Protein AF-A0AB74LS49-F1 (afdb_monomer)

Nearest PDB structures (foldseek):
  8eon-assembly1_F  TM=8.580E-01  e=8.567E-07  Pseudomonas phage vB_PaeM_E217
  4ru3-assembly1_A  TM=8.279E-01  e=1.996E-06  Pseudomonas phage SN
  7yfz-assembly1_y  TM=8.080E-01  e=1.452E-04  uncultured cyanophage
  3pqi-assembly1_A  TM=6.435E-01  e=4.008E-04  Bacteriophage sp.
  1ef0-assembly2_B-2  TM=3.936E-01  e=4.669E+00  Saccharomyces cerev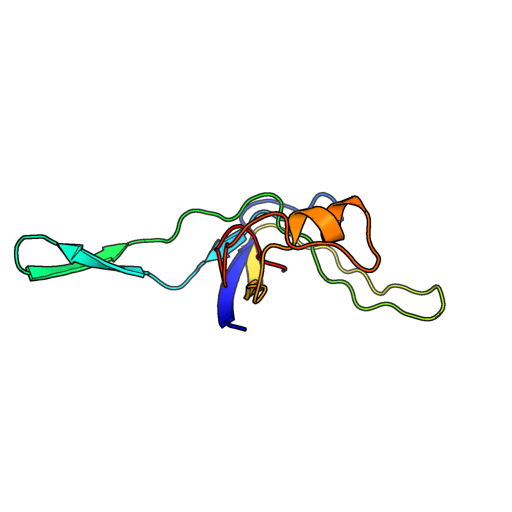isiae

Foldseek 3Di:
DDKAKWFFAAWDPQFFTKIWGPAWDWDQDPVRDTDTHTDDIAGRATEDFDDDPPDTDDDTRGGGDMDMKDFDQADCVQCVPPNDDDDRPDRDGSDSNRIHD

Secondary structure (DSSP, 8-state):
-EEEEEEEEE---SSEEEEEESSEEEEEPTTS-EEEEEPPPEEEEEP--EEETTEEE-----TT-EEEEEEPSS--HHHHHH-SS--------S-GGGEE-

pLDDT: mean 91.27, std 4.22, range [60.0, 96.81]

Radius of gyration: 15.63 Å; Cα contacts (8 Å, |Δi|>4): 209; chains: 1; bounding box: 42×35×40 Å

Solvent-accessible surface area (backbone atoms only — not comparable to full-atom values): 5949 Å² total; per-residue (Å²): 116,53,74,45,51,25,31,24,74,39,60,41,86,83,53,32,31,29,34,32,51,74,60,65,44,80,44,74,46,97,89,68,49,79,44,80,40,77,54,76,69,36,68,72,24,41,53,73,64,58,63,58,97,95,46,69,59,80,76,92,58,42,56,73,43,73,52,53,34,41,23,32,68,41,54,43,67,56,34,76,75,69,44,81,93,58,73,80,88,50,91,51,57,55,37,75,87,35,30,35,67

Sequence (101 aa):
MTAMPVRVIKDADGHTVSIQPTVKAVFRKEDGSLQQVDYPPITDAPIQFSGGGGVTSTHPVKQDDEGIALFMARSMDAWHQQGGTQAQIDARVADLSDAVY

Mean predicted aligned error: 4.73 Å

Structure (mmCIF, N/CA/C/O backbone):
data_AF-A0AB74LS49-F1
#
_entry.id   AF-A0AB74LS49-F1
#
loop_
_atom_site.group_PDB
_atom_site.id
_atom_site.type_symbol
_atom_site.label_atom_id
_atom_site.label_alt_id
_atom_site.label_comp_id
_atom_site.label_asym_id
_atom_site.label_entity_id
_atom_site.label_seq_id
_atom_site.pdbx_PDB_ins_code
_atom_site.Cartn_x
_atom_site.Cartn_y
_atom_site.Cartn_z
_atom_site.occupancy
_atom_site.B_iso_or_equiv
_atom_site.auth_seq_id
_atom_site.auth_comp_id
_atom_site.auth_asym_id
_atom_site.auth_atom_id
_atom_site.pdbx_PDB_model_num
ATOM 1 N N . MET A 1 1 ? 1.315 9.823 11.346 1.00 60.00 1 MET A N 1
ATOM 2 C CA . MET A 1 1 ? 1.609 8.708 10.429 1.00 60.00 1 MET A CA 1
ATOM 3 C C . MET A 1 1 ? 1.497 7.439 11.246 1.00 60.00 1 MET A C 1
ATOM 5 O O . MET A 1 1 ? 2.082 7.395 12.323 1.00 60.00 1 MET A O 1
ATOM 9 N N . THR A 1 2 ? 0.691 6.491 10.786 1.00 88.06 2 THR A N 1
ATOM 10 C CA . THR A 1 2 ? 0.410 5.213 11.461 1.00 88.06 2 THR A CA 1
ATOM 11 C C . THR A 1 2 ? 0.767 4.088 10.493 1.00 88.06 2 THR A C 1
ATOM 13 O O . THR A 1 2 ? 0.783 4.315 9.285 1.00 88.06 2 THR A O 1
ATOM 16 N N . ALA A 1 3 ? 1.068 2.898 11.007 1.00 93.50 3 ALA A N 1
ATOM 17 C CA . ALA A 1 3 ? 1.385 1.729 10.198 1.00 93.50 3 ALA A CA 1
ATOM 18 C C . ALA A 1 3 ? 0.746 0.469 10.791 1.00 93.50 3 ALA A C 1
ATOM 20 O O . ALA A 1 3 ? 0.582 0.385 12.011 1.00 93.50 3 ALA A O 1
ATOM 21 N N . MET A 1 4 ? 0.402 -0.504 9.946 1.00 94.81 4 MET A N 1
ATOM 22 C CA . MET A 1 4 ? -0.143 -1.801 10.370 1.00 94.81 4 MET A CA 1
ATOM 23 C C . MET A 1 4 ? 0.491 -2.946 9.573 1.00 94.81 4 MET A C 1
ATOM 25 O O . MET A 1 4 ? 0.748 -2.777 8.382 1.00 94.81 4 MET A O 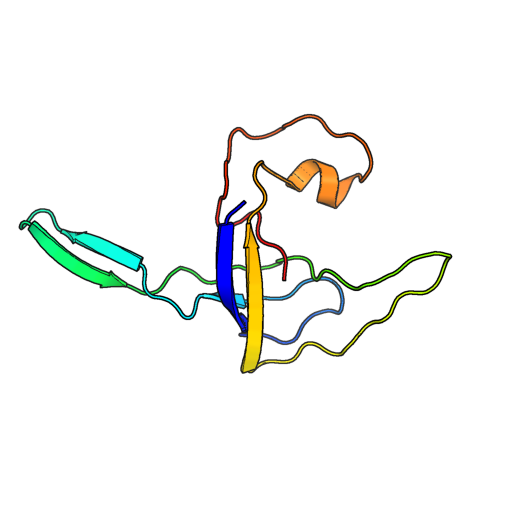1
ATOM 29 N N . PRO A 1 5 ? 0.722 -4.118 10.192 1.00 96.12 5 PRO A N 1
ATOM 30 C CA . PRO A 1 5 ? 1.137 -5.302 9.454 1.00 96.12 5 PRO A CA 1
ATOM 31 C C . PRO A 1 5 ? -0.017 -5.808 8.580 1.00 96.12 5 PRO A C 1
ATOM 33 O O . PRO A 1 5 ? -1.185 -5.801 8.990 1.00 96.12 5 PRO A O 1
ATOM 36 N N . VAL A 1 6 ? 0.320 -6.246 7.372 1.00 96.81 6 VAL A N 1
ATOM 37 C CA . VAL A 1 6 ? -0.637 -6.696 6.358 1.00 96.81 6 VAL A CA 1
ATOM 38 C C . VAL A 1 6 ? -0.138 -7.946 5.639 1.00 96.81 6 VAL A C 1
ATOM 40 O O . VAL A 1 6 ? 1.058 -8.235 5.631 1.00 96.81 6 VAL A O 1
ATOM 43 N N . ARG A 1 7 ? -1.065 -8.661 5.000 1.00 96.75 7 ARG A N 1
ATOM 44 C CA . ARG 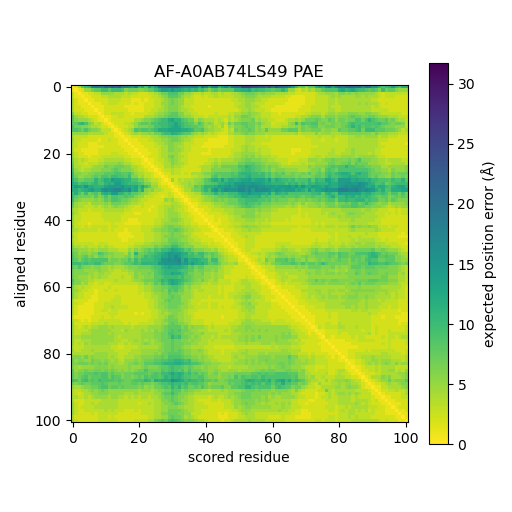A 1 7 ? -0.785 -9.733 4.041 1.00 96.75 7 ARG A CA 1
ATOM 45 C C . ARG A 1 7 ? -1.404 -9.404 2.692 1.00 96.75 7 ARG A C 1
ATOM 47 O O . ARG A 1 7 ? -2.525 -8.899 2.641 1.00 96.75 7 ARG A O 1
ATOM 54 N N . VAL A 1 8 ? -0.712 -9.734 1.613 1.00 96.00 8 VAL A N 1
ATOM 55 C CA . VAL A 1 8 ? -1.217 -9.615 0.247 1.00 96.00 8 VAL A CA 1
ATOM 56 C C . VAL A 1 8 ? -2.274 -10.686 -0.015 1.00 96.00 8 VAL A C 1
ATOM 58 O O . VAL A 1 8 ? -2.011 -11.881 0.108 1.00 96.00 8 VAL A O 1
ATOM 61 N N . ILE A 1 9 ? -3.483 -10.265 -0.391 1.00 95.31 9 ILE A N 1
ATOM 62 C CA . ILE A 1 9 ? -4.599 -11.182 -0.691 1.00 95.31 9 ILE A CA 1
ATOM 63 C C . ILE A 1 9 ? -4.743 -11.484 -2.183 1.00 95.31 9 ILE A C 1
ATOM 65 O O . ILE A 1 9 ? -5.443 -12.422 -2.556 1.00 95.31 9 ILE A O 1
ATOM 69 N N . LYS A 1 10 ? -4.102 -10.685 -3.039 1.00 91.81 10 LYS A N 1
ATOM 70 C CA . LYS A 1 10 ? -4.103 -10.845 -4.493 1.00 91.81 10 LYS A CA 1
ATOM 71 C C . LYS A 1 10 ? -2.793 -10.319 -5.063 1.00 91.81 10 LYS A C 1
ATOM 73 O O . LYS A 1 10 ? -2.343 -9.256 -4.641 1.00 91.81 10 LYS A O 1
ATOM 78 N N . ASP A 1 11 ? -2.244 -11.036 -6.041 1.00 87.94 11 ASP A N 1
ATOM 79 C CA . ASP A 1 11 ? -1.058 -10.616 -6.791 1.00 87.94 11 ASP A CA 1
ATOM 80 C C . ASP A 1 11 ? -1.180 -9.170 -7.287 1.00 87.94 11 ASP A C 1
ATOM 82 O O . ASP A 1 11 ? -2.238 -8.746 -7.772 1.00 87.94 11 ASP A O 1
ATOM 86 N N . ALA A 1 12 ? -0.079 -8.429 -7.169 1.00 89.25 12 ALA A N 1
ATOM 87 C CA . ALA A 1 12 ? 0.000 -7.058 -7.639 1.00 89.25 12 ALA A CA 1
ATOM 88 C C . ALA A 1 12 ? -0.080 -6.982 -9.169 1.00 89.25 12 ALA A C 1
ATOM 90 O O . ALA A 1 12 ? 0.479 -7.815 -9.884 1.00 89.25 12 ALA A O 1
ATOM 91 N N . ASP A 1 13 ? -0.691 -5.914 -9.679 1.00 87.56 13 ASP A N 1
ATOM 92 C CA . ASP A 1 13 ? -0.673 -5.584 -11.113 1.00 87.56 13 ASP A CA 1
ATOM 93 C C . ASP A 1 13 ? 0.630 -4.880 -11.553 1.00 87.56 13 ASP A C 1
ATOM 95 O O . ASP A 1 13 ? 0.777 -4.456 -12.701 1.00 87.56 13 ASP A O 1
ATOM 99 N N . GLY A 1 14 ? 1.585 -4.761 -10.626 1.00 84.31 14 GLY A N 1
ATOM 100 C CA . GLY A 1 14 ? 2.867 -4.085 -10.792 1.00 84.31 14 GLY A CA 1
ATOM 101 C C . GLY A 1 14 ? 2.913 -2.676 -10.202 1.00 84.31 14 GLY A C 1
ATOM 102 O O . GLY A 1 14 ? 4.014 -2.170 -10.008 1.00 84.31 14 GLY A O 1
ATOM 103 N N . HIS A 1 15 ? 1.772 -2.060 -9.880 1.00 86.88 15 HIS A N 1
ATOM 104 C CA . HIS A 1 15 ? 1.714 -0.714 -9.291 1.00 86.88 15 HIS A CA 1
ATOM 105 C C . HIS A 1 15 ? 0.835 -0.653 -8.045 1.00 86.88 15 HIS A C 1
ATOM 107 O O . HIS A 1 15 ? 1.124 0.122 -7.136 1.00 86.88 15 HIS A O 1
ATOM 113 N N . THR A 1 16 ? -0.210 -1.475 -7.994 1.00 92.88 16 THR A N 1
ATOM 114 C CA . THR A 1 16 ? -1.139 -1.564 -6.876 1.00 92.88 16 THR A CA 1
ATOM 115 C C . THR A 1 16 ? -1.275 -2.997 -6.381 1.00 92.88 16 THR A C 1
ATOM 117 O O . THR A 1 16 ? -0.995 -3.967 -7.093 1.00 92.88 16 THR A O 1
ATOM 120 N N . VAL A 1 17 ? -1.688 -3.134 -5.126 1.00 95.19 17 VAL A N 1
ATOM 121 C CA . VAL A 1 17 ? -1.876 -4.418 -4.461 1.00 95.19 17 VAL A CA 1
ATOM 122 C C . VAL A 1 17 ? -3.113 -4.382 -3.571 1.00 95.19 17 VAL A C 1
ATOM 124 O O . VAL A 1 17 ? -3.502 -3.341 -3.043 1.00 95.19 17 VAL A O 1
ATOM 127 N N . SER A 1 18 ? -3.752 -5.538 -3.407 1.00 95.75 18 SER A N 1
ATOM 128 C CA . SER A 1 18 ? -4.808 -5.715 -2.412 1.00 95.75 18 SER A CA 1
ATOM 129 C C . SER A 1 18 ? -4.230 -6.376 -1.167 1.00 95.75 18 SER A C 1
ATOM 131 O O . SER A 1 18 ? -3.639 -7.457 -1.250 1.00 95.75 18 SER A O 1
ATOM 133 N N . ILE A 1 19 ? -4.415 -5.740 -0.015 1.00 95.88 19 ILE A N 1
ATOM 134 C CA . ILE A 1 19 ? -3.791 -6.124 1.253 1.00 95.88 19 ILE A CA 1
ATOM 135 C C . ILE A 1 19 ? -4.832 -6.227 2.367 1.00 95.88 19 ILE A C 1
ATOM 137 O O . ILE A 1 19 ? -5.802 -5.476 2.421 1.00 95.88 19 ILE A O 1
ATOM 141 N N . GLN A 1 20 ? -4.620 -7.160 3.286 1.00 96.00 20 GLN A N 1
ATOM 142 C CA . GLN A 1 20 ? -5.468 -7.394 4.448 1.00 96.00 20 GLN A CA 1
ATOM 143 C C . GLN A 1 20 ? -4.664 -7.125 5.722 1.00 96.00 20 GLN A C 1
ATOM 145 O O . GLN A 1 20 ? -3.660 -7.809 5.949 1.00 96.00 20 GLN A O 1
ATOM 150 N N . PRO A 1 21 ? -5.092 -6.187 6.587 1.00 95.62 21 PRO A N 1
ATOM 151 C CA . PRO A 1 21 ? -4.499 -6.034 7.910 1.00 95.62 21 PRO A CA 1
ATOM 152 C C . PRO A 1 21 ? -4.580 -7.322 8.725 1.00 95.62 21 PRO A C 1
ATOM 154 O O . PRO A 1 21 ? -5.636 -7.955 8.797 1.00 95.62 21 PRO A O 1
ATOM 157 N N . THR A 1 22 ? -3.456 -7.700 9.338 1.00 95.12 22 THR A N 1
ATOM 158 C CA . THR A 1 22 ? -3.322 -8.939 10.126 1.00 95.12 22 THR A CA 1
ATOM 159 C C . THR A 1 22 ? -3.582 -8.730 11.618 1.00 95.12 22 THR A C 1
ATOM 161 O O . THR A 1 22 ? -3.701 -9.696 12.372 1.00 95.12 22 THR A O 1
ATOM 164 N N . VAL A 1 23 ? -3.718 -7.476 12.055 1.00 93.12 23 VAL A N 1
ATOM 165 C CA . VAL A 1 23 ? -4.173 -7.114 13.404 1.00 93.12 23 VAL A CA 1
ATOM 166 C C . VAL A 1 23 ? -5.688 -6.945 13.431 1.00 93.12 23 VAL A C 1
ATOM 168 O O . VAL A 1 23 ? -6.284 -6.459 12.474 1.00 93.12 23 VAL A O 1
ATOM 171 N N . LYS A 1 24 ? -6.319 -7.318 14.547 1.00 91.62 24 LYS A N 1
ATOM 172 C CA . LYS A 1 24 ? -7.769 -7.180 14.734 1.00 91.62 24 LYS A CA 1
ATOM 173 C C . LYS A 1 24 ? -8.122 -5.821 15.335 1.00 91.62 24 LYS A C 1
ATOM 175 O O . LYS A 1 24 ? -7.455 -5.354 16.258 1.00 91.62 24 LYS A O 1
ATOM 180 N N . ALA A 1 25 ? -9.202 -5.216 14.853 1.00 88.31 25 ALA A N 1
ATOM 181 C CA . ALA A 1 25 ? -9.815 -4.050 15.471 1.00 88.31 25 ALA A CA 1
ATOM 182 C C . ALA A 1 25 ? -10.573 -4.471 16.736 1.00 88.31 25 ALA A C 1
ATOM 184 O O . ALA A 1 25 ? -11.210 -5.526 16.771 1.00 88.31 25 ALA A O 1
ATOM 185 N N . VAL A 1 26 ? -10.545 -3.630 17.770 1.00 89.94 26 VAL A N 1
ATOM 186 C CA . VAL A 1 26 ? -11.342 -3.836 18.984 1.00 89.94 26 VAL A CA 1
ATOM 187 C C . VAL A 1 26 ? -12.602 -2.987 18.883 1.00 89.94 26 VAL A C 1
ATOM 189 O O . VAL A 1 26 ? -12.543 -1.762 18.967 1.00 89.94 26 VAL A O 1
ATOM 192 N N . PHE A 1 27 ? -13.746 -3.640 18.710 1.00 87.94 27 PHE A N 1
ATOM 193 C CA . PHE A 1 27 ? -15.053 -3.003 18.666 1.00 87.94 27 PHE A CA 1
ATOM 194 C C . PHE A 1 27 ? -15.765 -3.175 20.006 1.00 87.94 27 PHE A C 1
ATOM 196 O O . PHE A 1 27 ? -15.890 -4.290 20.515 1.00 87.94 27 PHE A O 1
ATOM 203 N N . ARG A 1 28 ? -16.244 -2.074 20.587 1.00 89.44 28 ARG A N 1
ATOM 204 C CA . ARG A 1 28 ? -17.055 -2.118 21.805 1.00 89.44 28 ARG A CA 1
ATOM 205 C C . ARG A 1 28 ? -18.527 -2.161 21.423 1.00 89.44 28 ARG A C 1
ATOM 207 O O . ARG A 1 28 ? -19.018 -1.246 20.771 1.00 89.44 28 ARG A O 1
ATOM 214 N N . LYS A 1 29 ? -19.218 -3.219 21.834 1.00 86.62 29 LYS A N 1
ATOM 215 C CA . LYS A 1 29 ? -20.661 -3.367 21.628 1.00 86.62 29 LYS A CA 1
ATOM 216 C C . LYS A 1 29 ? -21.448 -2.480 22.591 1.00 86.62 29 LYS A C 1
ATOM 218 O O . LYS A 1 29 ? -20.927 -2.044 23.619 1.00 86.62 29 LYS A O 1
ATOM 223 N N . GLU A 1 30 ? -22.723 -2.259 22.277 1.00 87.94 30 GLU A N 1
ATOM 224 C CA . GLU A 1 30 ? -23.658 -1.510 23.132 1.00 87.94 30 GLU A CA 1
ATOM 225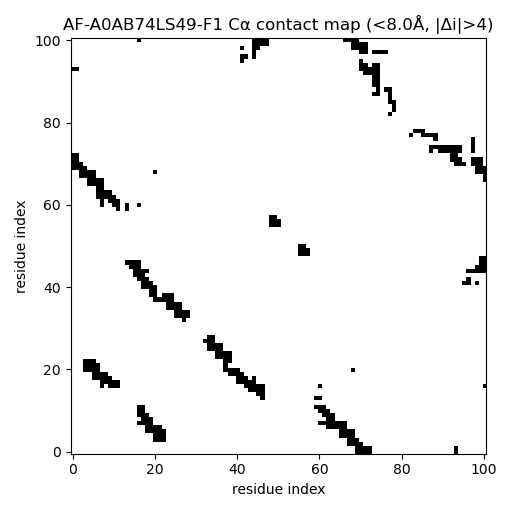 C C . GLU A 1 30 ? -23.812 -2.132 24.530 1.00 87.94 30 GLU A C 1
ATOM 227 O O . GLU A 1 30 ? -24.000 -1.415 25.508 1.00 87.94 30 GLU A O 1
ATOM 232 N N . ASP A 1 31 ? -23.640 -3.454 24.646 1.00 87.25 31 ASP A N 1
ATOM 233 C CA . ASP A 1 31 ? -23.642 -4.192 25.919 1.00 87.25 31 ASP A CA 1
ATOM 234 C C . ASP A 1 31 ? -22.361 -3.993 26.761 1.00 87.25 31 ASP A C 1
ATOM 236 O O . ASP A 1 31 ? -22.238 -4.525 27.865 1.00 87.25 31 ASP A O 1
ATOM 240 N N . GLY A 1 32 ? -21.393 -3.226 26.253 1.00 85.25 32 GLY A N 1
ATOM 241 C CA . GLY A 1 32 ? -20.122 -2.942 26.907 1.00 85.25 32 GLY A CA 1
ATOM 242 C C . GLY A 1 32 ? -19.038 -4.004 26.707 1.00 85.25 32 GLY A C 1
ATOM 243 O O . GLY A 1 32 ? -17.902 -3.750 27.116 1.00 85.25 32 GLY A O 1
ATOM 244 N N . SER A 1 33 ? -19.339 -5.137 26.066 1.00 89.56 33 SER A N 1
ATOM 245 C CA . SER A 1 33 ? -18.360 -6.172 25.727 1.00 89.56 33 SER A CA 1
ATOM 246 C C . SER A 1 33 ? -17.426 -5.732 24.592 1.00 89.56 33 SER A C 1
ATOM 248 O O . SER A 1 33 ? -17.766 -4.892 23.752 1.00 89.56 33 SER A O 1
ATOM 250 N N . LEU A 1 34 ? -16.215 -6.295 24.581 1.00 91.69 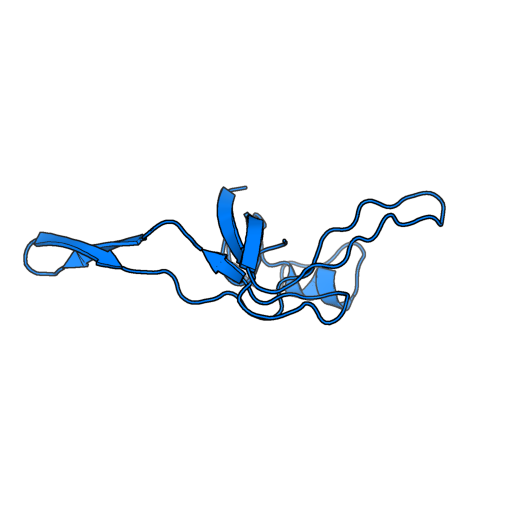34 LEU A N 1
ATOM 251 C CA . LEU A 1 34 ? -15.222 -6.072 23.531 1.00 91.69 34 LEU A CA 1
ATOM 252 C C . LEU A 1 34 ? -15.242 -7.245 22.553 1.00 91.69 34 LEU A C 1
ATOM 254 O O . LEU A 1 34 ? -15.116 -8.401 22.955 1.00 91.69 34 LEU A O 1
ATOM 258 N N . GLN A 1 35 ? -15.355 -6.944 21.265 1.00 92.38 35 GLN A N 1
ATOM 259 C CA . GLN A 1 35 ? -15.228 -7.906 20.182 1.00 92.38 35 GLN A CA 1
ATOM 260 C C . GLN A 1 35 ? -13.995 -7.578 19.348 1.00 92.38 35 GLN A C 1
ATOM 262 O O . GLN A 1 35 ? -13.770 -6.428 18.984 1.00 92.38 35 GLN A O 1
ATOM 267 N N . GLN A 1 36 ? -13.214 -8.602 19.018 1.00 91.31 36 GLN A N 1
ATOM 268 C CA . GLN A 1 36 ? -12.141 -8.477 18.041 1.00 91.31 36 GLN A CA 1
ATOM 269 C C . GLN A 1 36 ? -12.694 -8.793 16.652 1.00 91.31 36 GLN A C 1
ATOM 271 O O . GLN A 1 36 ? -13.241 -9.878 16.441 1.00 91.31 36 GLN A O 1
ATOM 276 N N . VAL A 1 37 ? -12.571 -7.852 15.722 1.00 92.50 37 VAL A N 1
ATOM 277 C CA . VAL A 1 37 ? -13.047 -7.983 14.338 1.00 92.50 37 VAL A CA 1
ATOM 278 C C . VAL A 1 37 ? -11.901 -7.743 13.366 1.00 92.50 37 VAL A C 1
ATOM 280 O O . VAL A 1 37 ? -10.966 -7.005 13.669 1.00 92.50 37 VAL A O 1
ATOM 283 N N . ASP A 1 38 ? -11.954 -8.390 12.209 1.00 92.31 38 ASP A N 1
ATOM 284 C CA . ASP A 1 38 ? -10.983 -8.142 11.148 1.00 92.31 38 ASP A CA 1
ATOM 285 C C . ASP A 1 38 ? -11.276 -6.797 10.473 1.00 92.31 38 ASP A C 1
ATOM 287 O O . ASP A 1 38 ? -12.433 -6.390 10.341 1.00 92.31 38 ASP A O 1
ATOM 291 N N . TYR A 1 39 ? -10.220 -6.090 10.072 1.00 92.88 39 TYR A N 1
ATOM 292 C CA . TYR A 1 39 ? -10.371 -4.895 9.245 1.00 92.88 39 TYR A CA 1
ATOM 293 C C . TYR A 1 39 ? -10.873 -5.278 7.849 1.00 92.88 39 TYR A C 1
ATOM 295 O O . TYR A 1 39 ? -10.587 -6.386 7.388 1.00 92.88 39 TYR A O 1
ATOM 303 N N . PRO A 1 40 ? -11.580 -4.376 7.147 1.00 93.19 40 PRO A N 1
ATOM 304 C CA . PRO A 1 40 ? -11.855 -4.586 5.735 1.00 93.19 40 PRO A CA 1
ATOM 305 C C . PRO A 1 40 ? -10.538 -4.660 4.939 1.00 93.19 40 PRO A C 1
ATOM 307 O O . PRO A 1 40 ? -9.559 -4.006 5.320 1.00 93.19 40 PRO A O 1
ATOM 310 N N . PRO A 1 41 ? -10.498 -5.434 3.842 1.00 93.75 41 PRO A N 1
ATOM 311 C CA . PRO A 1 41 ? -9.352 -5.437 2.946 1.00 93.75 41 PRO A CA 1
ATOM 312 C C . PRO A 1 41 ? -9.187 -4.059 2.301 1.00 93.75 41 PRO A C 1
ATOM 314 O O . PRO A 1 41 ? -10.168 -3.388 1.974 1.00 93.75 41 PRO A O 1
ATOM 317 N N . ILE A 1 42 ? -7.938 -3.657 2.100 1.00 94.25 42 ILE A N 1
ATOM 318 C CA . ILE A 1 42 ? -7.569 -2.440 1.384 1.00 94.25 42 ILE A CA 1
ATOM 319 C C . ILE A 1 42 ? -7.272 -2.849 -0.056 1.00 94.25 42 ILE A C 1
ATOM 321 O O . ILE A 1 42 ? -6.364 -3.643 -0.309 1.00 94.25 42 ILE A O 1
ATOM 325 N N . THR A 1 43 ? -8.064 -2.341 -0.992 1.00 92.69 43 THR A N 1
ATOM 326 C CA . THR A 1 43 ? -7.901 -2.584 -2.429 1.00 92.69 43 THR A CA 1
ATOM 327 C C . THR A 1 43 ? -7.174 -1.418 -3.082 1.00 92.69 43 THR A C 1
ATOM 329 O O . THR A 1 43 ? -7.279 -0.289 -2.613 1.00 92.69 43 THR A O 1
ATOM 332 N N . ASP A 1 44 ? -6.462 -1.696 -4.173 1.00 91.12 44 ASP A N 1
ATOM 333 C CA . ASP A 1 44 ? -5.784 -0.690 -5.001 1.00 91.12 44 ASP A CA 1
ATOM 334 C C . ASP A 1 44 ? -4.767 0.184 -4.237 1.00 91.12 44 ASP A C 1
ATOM 336 O O . ASP A 1 44 ? -4.523 1.337 -4.596 1.00 91.12 44 ASP A O 1
ATOM 340 N N . ALA A 1 45 ? -4.140 -0.370 -3.192 1.00 93.31 45 ALA A N 1
ATOM 341 C CA . ALA A 1 45 ? -3.086 0.319 -2.456 1.00 93.31 45 ALA A CA 1
ATOM 342 C C . ALA A 1 45 ? -1.831 0.419 -3.339 1.00 93.31 45 ALA A C 1
ATOM 344 O O . ALA A 1 45 ? -1.349 -0.620 -3.806 1.00 93.31 45 ALA A O 1
ATOM 345 N N . PRO A 1 46 ? -1.279 1.619 -3.592 1.00 94.19 46 PRO A N 1
ATOM 346 C CA . PRO A 1 46 ? -0.061 1.755 -4.377 1.00 94.19 46 PRO A CA 1
ATOM 347 C C . PRO A 1 46 ? 1.130 1.124 -3.652 1.00 94.19 46 PRO A C 1
ATOM 349 O O . PRO A 1 46 ? 1.235 1.189 -2.426 1.00 94.19 46 PRO A O 1
ATOM 352 N N . ILE A 1 47 ? 2.036 0.535 -4.429 1.00 93.88 47 ILE A N 1
ATOM 353 C CA . ILE A 1 47 ? 3.272 -0.074 -3.933 1.00 93.88 47 ILE A CA 1
ATOM 354 C C . ILE A 1 47 ? 4.397 0.957 -3.991 1.00 93.88 47 ILE A C 1
ATOM 356 O O . ILE A 1 47 ? 4.689 1.521 -5.051 1.00 93.88 47 ILE A O 1
ATOM 360 N N . GLN A 1 48 ? 5.081 1.177 -2.872 1.00 91.88 48 GLN A N 1
ATOM 361 C CA . GLN A 1 48 ? 6.250 2.042 -2.829 1.00 91.88 48 GLN A CA 1
ATOM 362 C C . GLN A 1 48 ? 7.521 1.268 -3.201 1.00 91.88 48 GLN A C 1
ATOM 364 O O . GLN A 1 48 ? 8.198 0.679 -2.358 1.00 91.88 48 GLN A O 1
ATOM 369 N N . PHE A 1 49 ? 7.936 1.360 -4.463 1.00 91.38 49 PHE A N 1
ATOM 370 C CA . PHE A 1 49 ? 9.272 0.913 -4.859 1.00 91.38 49 PHE A CA 1
ATOM 371 C C . PHE A 1 49 ? 10.342 1.964 -4.558 1.00 91.38 49 PHE A C 1
ATOM 373 O O . PHE A 1 49 ? 10.135 3.170 -4.709 1.00 91.38 49 PHE A O 1
ATOM 380 N N . SER A 1 50 ? 11.529 1.503 -4.165 1.00 88.94 50 SER A N 1
ATOM 381 C CA . SER A 1 50 ? 12.691 2.371 -4.017 1.00 88.94 50 SER A CA 1
ATOM 382 C C . SER A 1 50 ? 13.253 2.721 -5.397 1.00 88.94 50 SER A C 1
ATOM 384 O O . SER A 1 50 ? 13.549 1.851 -6.217 1.00 88.94 50 SER A O 1
ATOM 386 N N . GLY A 1 51 ? 13.400 4.014 -5.676 1.00 89.31 51 GLY A N 1
ATOM 387 C CA . GLY A 1 51 ? 13.920 4.496 -6.952 1.00 89.31 51 GLY A CA 1
ATOM 388 C C . GLY A 1 51 ? 14.530 5.890 -6.853 1.00 89.31 51 GLY A C 1
ATOM 389 O O . GLY A 1 51 ? 14.278 6.632 -5.905 1.00 89.31 51 GLY A O 1
ATOM 390 N N . GLY A 1 52 ? 15.364 6.233 -7.833 1.00 91.00 52 GLY A N 1
ATOM 391 C CA . GLY A 1 52 ? 16.055 7.516 -7.933 1.00 91.00 52 GLY A CA 1
ATOM 392 C C . GLY A 1 52 ? 17.028 7.549 -9.112 1.00 91.00 52 GLY A C 1
ATOM 393 O O . GLY A 1 52 ? 17.563 6.522 -9.519 1.00 91.00 52 GLY A O 1
ATOM 394 N N . GLY A 1 53 ? 17.246 8.730 -9.699 1.00 91.31 53 GLY A N 1
ATOM 395 C CA . GLY A 1 53 ? 18.223 8.900 -10.786 1.00 91.31 53 GLY A CA 1
ATOM 396 C C . GLY A 1 53 ? 17.920 8.102 -12.063 1.00 91.31 53 GLY A C 1
ATOM 397 O O . GLY A 1 53 ? 18.845 7.749 -12.786 1.00 91.31 53 GLY A O 1
ATOM 398 N N . GLY A 1 54 ? 16.644 7.797 -12.333 1.00 91.38 54 GLY A N 1
ATOM 399 C CA . GLY A 1 54 ? 16.221 7.013 -13.501 1.00 91.38 54 GLY A CA 1
ATOM 400 C C . GLY A 1 54 ? 16.285 5.492 -13.316 1.00 91.38 54 GLY A C 1
ATOM 401 O O . GLY A 1 54 ? 16.067 4.764 -14.280 1.00 91.38 54 GLY A O 1
ATOM 402 N N . VAL A 1 55 ? 16.560 5.008 -12.101 1.00 90.69 55 VAL A N 1
ATOM 403 C CA . VAL A 1 55 ? 16.573 3.578 -11.760 1.00 90.69 55 VAL A CA 1
ATOM 404 C C . VAL A 1 55 ? 15.547 3.303 -10.663 1.00 90.69 55 VAL A C 1
ATOM 406 O O . VAL A 1 55 ? 15.477 4.042 -9.682 1.00 90.69 55 VAL A O 1
ATOM 409 N N . THR A 1 56 ? 14.786 2.218 -10.809 1.00 92.19 56 THR A N 1
ATOM 410 C CA . THR A 1 56 ? 13.808 1.749 -9.818 1.00 92.19 56 THR A CA 1
ATOM 411 C C . THR A 1 56 ? 14.075 0.284 -9.505 1.00 92.19 56 THR A C 1
ATOM 413 O O . THR A 1 56 ? 14.179 -0.538 -10.414 1.00 92.19 56 THR A O 1
ATOM 416 N N . SER A 1 57 ? 14.177 -0.046 -8.221 1.00 90.25 57 SER A N 1
ATOM 417 C CA . SER A 1 57 ? 14.295 -1.418 -7.742 1.00 90.25 57 SER A CA 1
ATOM 418 C C . SER A 1 57 ? 12.902 -1.970 -7.463 1.00 90.25 57 SER A C 1
ATOM 420 O O . SER A 1 57 ? 12.307 -1.686 -6.423 1.00 90.25 57 SER A O 1
ATOM 422 N N . THR A 1 58 ? 12.377 -2.768 -8.390 1.00 90.31 58 THR A N 1
ATOM 423 C CA . THR A 1 58 ? 11.102 -3.465 -8.209 1.00 90.31 58 THR A CA 1
ATOM 424 C C . THR A 1 58 ? 11.324 -4.899 -7.741 1.00 90.31 58 THR A C 1
ATOM 426 O O . THR A 1 58 ? 12.367 -5.508 -7.983 1.00 90.31 58 THR A O 1
ATOM 429 N N . HIS A 1 59 ? 10.333 -5.443 -7.048 1.00 88.25 59 HIS A N 1
ATOM 430 C CA . HIS A 1 59 ? 10.281 -6.845 -6.655 1.00 88.25 59 HIS A CA 1
ATOM 431 C C . HIS A 1 59 ? 8.854 -7.358 -6.885 1.00 88.25 59 HIS A C 1
ATOM 433 O O . HIS A 1 59 ? 7.906 -6.578 -6.772 1.00 88.25 59 HIS A O 1
ATOM 439 N N . PRO A 1 60 ? 8.682 -8.632 -7.271 1.00 89.50 60 PRO A N 1
ATOM 440 C CA . PRO A 1 60 ? 7.357 -9.189 -7.487 1.00 89.50 60 PRO A CA 1
ATOM 441 C C . PRO A 1 60 ? 6.643 -9.340 -6.143 1.00 89.50 60 PRO A C 1
ATOM 443 O O . PRO A 1 60 ? 7.115 -10.087 -5.292 1.00 89.50 60 PRO A O 1
ATOM 446 N N . VAL A 1 61 ? 5.514 -8.650 -5.985 1.00 93.25 61 VAL A N 1
ATOM 447 C CA . VAL A 1 61 ? 4.624 -8.774 -4.825 1.00 93.25 61 VAL A CA 1
ATOM 448 C C . VAL A 1 61 ? 3.534 -9.786 -5.162 1.00 93.25 61 VAL A C 1
ATOM 450 O O . VAL A 1 61 ? 2.777 -9.592 -6.119 1.00 93.25 61 VAL A O 1
ATOM 453 N N . LYS A 1 62 ? 3.480 -10.878 -4.406 1.00 93.81 62 LYS A N 1
ATOM 454 C CA . LYS A 1 62 ? 2.598 -12.020 -4.651 1.00 93.81 62 LYS A CA 1
ATOM 455 C C . LYS A 1 62 ? 1.633 -12.236 -3.502 1.00 93.81 62 LYS A C 1
ATOM 457 O O . LYS A 1 62 ? 1.850 -11.778 -2.384 1.00 93.81 62 LYS A O 1
ATOM 462 N N . GLN A 1 63 ? 0.565 -12.967 -3.789 1.00 95.00 63 GLN A N 1
ATOM 463 C CA . GLN A 1 63 ? -0.344 -13.476 -2.780 1.00 95.00 63 GLN A CA 1
ATOM 464 C C . GLN A 1 63 ? 0.433 -14.176 -1.656 1.00 95.00 63 GLN A C 1
ATOM 466 O O . GLN A 1 63 ? 1.395 -14.899 -1.904 1.00 95.00 63 GLN A O 1
ATOM 471 N N . ASP A 1 64 ? -0.028 -13.943 -0.428 1.00 94.62 64 ASP A N 1
ATOM 472 C CA . ASP A 1 64 ? 0.539 -14.428 0.830 1.00 94.62 64 ASP A CA 1
ATOM 473 C C . ASP A 1 64 ? 1.858 -13.775 1.275 1.00 94.62 64 ASP A C 1
ATOM 475 O O . ASP A 1 64 ? 2.309 -14.059 2.388 1.00 94.62 64 ASP A O 1
ATOM 479 N N . ASP A 1 65 ? 2.421 -12.835 0.506 1.00 95.31 65 ASP A N 1
ATOM 480 C CA . ASP A 1 65 ? 3.516 -11.995 0.998 1.00 95.31 65 ASP A CA 1
ATOM 481 C C . ASP A 1 65 ? 3.044 -11.141 2.189 1.00 95.31 65 ASP A C 1
ATOM 483 O O . ASP A 1 65 ? 1.919 -10.625 2.219 1.00 95.31 65 ASP A O 1
ATOM 487 N N . GLU A 1 66 ? 3.911 -10.991 3.189 1.00 95.50 66 GLU A N 1
ATOM 488 C CA . GLU A 1 66 ? 3.666 -10.144 4.358 1.00 95.50 66 GLU A CA 1
ATOM 489 C C . GLU A 1 66 ? 4.455 -8.838 4.262 1.00 95.50 66 GLU A C 1
ATOM 491 O O . GLU A 1 66 ? 5.584 -8.798 3.770 1.00 95.50 66 GLU A O 1
ATOM 496 N N . GLY A 1 67 ? 3.862 -7.763 4.776 1.00 94.00 67 GLY A N 1
ATOM 497 C CA . GLY A 1 67 ? 4.450 -6.432 4.727 1.00 94.00 67 GLY A CA 1
ATOM 498 C C . GLY A 1 67 ? 3.815 -5.470 5.723 1.00 94.00 67 GLY A C 1
ATOM 499 O O . GLY A 1 67 ? 3.182 -5.871 6.706 1.00 94.00 67 GLY A O 1
ATOM 500 N N . ILE A 1 68 ? 3.997 -4.176 5.472 1.00 95.31 68 ILE A N 1
ATOM 501 C CA . ILE A 1 68 ? 3.493 -3.098 6.322 1.00 95.31 68 ILE A CA 1
ATOM 502 C C . ILE A 1 68 ? 2.726 -2.120 5.441 1.00 95.31 68 ILE A C 1
ATOM 504 O O . ILE A 1 68 ? 3.282 -1.594 4.491 1.00 95.31 68 ILE A O 1
ATOM 508 N N . ALA A 1 69 ? 1.479 -1.825 5.799 1.00 95.38 69 ALA A N 1
ATOM 509 C CA . ALA A 1 69 ? 0.750 -0.709 5.216 1.00 95.38 69 ALA A CA 1
ATOM 510 C C . ALA A 1 69 ? 1.051 0.576 5.992 1.00 95.38 69 ALA A C 1
ATOM 512 O O . ALA A 1 69 ? 0.876 0.628 7.215 1.00 95.38 69 ALA A O 1
ATOM 513 N N . LEU A 1 70 ? 1.481 1.614 5.279 1.00 95.19 70 LEU A N 1
ATOM 514 C CA . LEU A 1 70 ? 1.697 2.963 5.793 1.00 95.19 70 LEU A CA 1
ATOM 515 C C . LEU A 1 70 ? 0.486 3.839 5.473 1.00 95.19 70 LEU A C 1
ATOM 517 O O . LEU A 1 70 ? 0.154 4.025 4.308 1.00 95.19 70 LEU A O 1
ATOM 521 N N . PHE A 1 71 ? -0.140 4.425 6.494 1.00 93.62 71 PHE A N 1
ATOM 522 C CA . PHE A 1 71 ? -1.292 5.310 6.309 1.00 93.62 71 PHE A CA 1
ATOM 523 C C . PHE A 1 71 ? -0.853 6.768 6.244 1.00 93.62 71 PHE A C 1
ATOM 525 O O . PHE A 1 71 ? -0.195 7.289 7.165 1.00 93.62 71 PHE A O 1
ATOM 532 N N . MET A 1 72 ? -1.254 7.441 5.169 1.00 91.44 72 MET A N 1
ATOM 533 C CA . MET A 1 72 ? -0.934 8.843 4.954 1.00 91.44 72 MET A CA 1
ATOM 534 C C . MET A 1 72 ? -1.630 9.730 5.985 1.00 91.44 72 MET A C 1
ATOM 536 O O . MET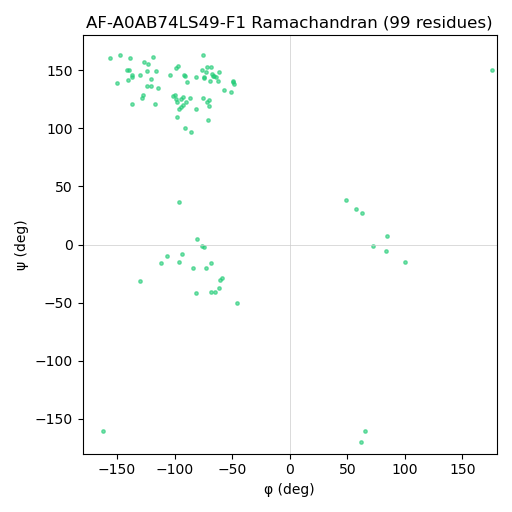 A 1 72 ? -2.745 9.486 6.442 1.00 91.44 72 MET A O 1
ATOM 540 N N . ALA A 1 73 ? -0.957 10.808 6.383 1.00 90.38 73 ALA A N 1
ATOM 541 C CA . ALA A 1 73 ? -1.509 11.732 7.374 1.00 90.38 73 ALA A CA 1
ATOM 542 C C . ALA A 1 73 ? -2.728 12.519 6.850 1.00 90.38 73 ALA A C 1
ATOM 544 O O . ALA A 1 73 ? -3.441 13.130 7.647 1.00 90.38 73 ALA A O 1
ATOM 545 N N . ARG A 1 74 ? -2.935 12.531 5.530 1.00 90.75 74 ARG A N 1
ATOM 546 C CA . ARG A 1 74 ? -3.999 13.216 4.791 1.00 90.75 74 ARG A CA 1
ATOM 547 C C . ARG A 1 74 ? -4.373 12.400 3.558 1.00 90.75 74 ARG A C 1
ATOM 549 O O . ARG A 1 74 ? -3.562 11.584 3.125 1.00 90.75 74 ARG A O 1
ATOM 556 N N . SER A 1 75 ? -5.534 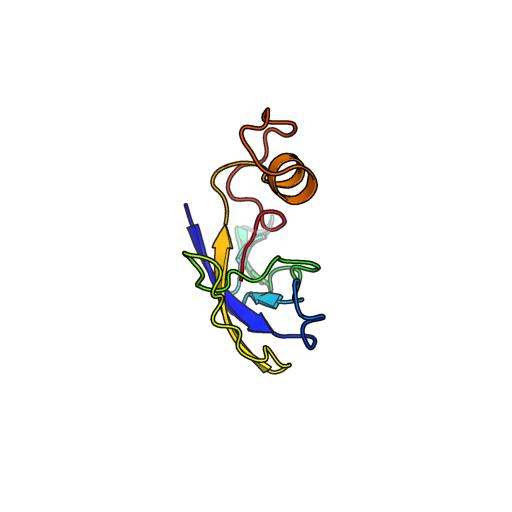12.708 2.984 1.00 90.88 75 SER A N 1
ATOM 557 C CA . SER A 1 75 ? -5.947 12.164 1.690 1.00 90.88 75 SER A CA 1
ATOM 558 C C . SER A 1 75 ? -4.867 12.341 0.622 1.00 90.88 75 SER A C 1
ATOM 560 O O . SER A 1 75 ? -4.321 13.438 0.454 1.00 90.88 75 SER A O 1
ATOM 562 N N . MET A 1 76 ? -4.569 11.252 -0.086 1.00 91.00 76 MET A N 1
ATOM 563 C CA . MET A 1 76 ? -3.507 11.188 -1.092 1.00 91.00 76 MET A CA 1
ATOM 564 C C . MET A 1 76 ? -4.036 11.160 -2.535 1.00 91.00 76 MET A C 1
ATOM 566 O O . MET A 1 76 ? -3.265 11.346 -3.473 1.00 91.00 76 MET A O 1
ATOM 570 N N . ASP A 1 77 ? -5.342 10.998 -2.732 1.00 89.62 77 ASP A N 1
ATOM 571 C CA . ASP A 1 77 ? -5.989 10.791 -4.035 1.00 89.62 77 ASP A CA 1
ATOM 572 C C . ASP A 1 77 ? -5.512 11.748 -5.142 1.00 89.62 77 ASP A C 1
ATOM 574 O O . ASP A 1 77 ? -5.125 11.313 -6.229 1.00 89.62 77 ASP A O 1
ATOM 578 N N . ALA A 1 78 ? -5.495 13.058 -4.864 1.00 90.50 78 ALA A N 1
ATOM 579 C CA . ALA A 1 78 ? -5.075 14.066 -5.839 1.00 90.50 78 ALA A CA 1
ATOM 580 C C . ALA A 1 78 ? -3.594 13.916 -6.219 1.00 90.50 78 ALA A C 1
ATOM 582 O O . ALA A 1 78 ? -3.237 14.028 -7.392 1.00 90.50 78 ALA A O 1
ATOM 583 N N . TRP A 1 79 ? -2.732 13.632 -5.237 1.00 91.62 79 TRP A N 1
ATOM 584 C CA . TRP A 1 79 ? -1.307 13.393 -5.472 1.00 91.62 79 TRP A CA 1
ATOM 585 C C . TRP A 1 79 ? -1.076 12.098 -6.238 1.00 91.62 79 TRP A C 1
ATOM 587 O O . TRP A 1 79 ? -0.268 12.085 -7.161 1.00 91.62 79 TRP A O 1
ATOM 597 N N . HIS A 1 80 ? -1.814 11.040 -5.915 1.00 88.62 80 HIS A N 1
ATOM 598 C CA . HIS A 1 80 ? -1.681 9.764 -6.603 1.00 88.62 80 HIS A CA 1
ATOM 599 C C . HIS A 1 80 ? -2.020 9.890 -8.099 1.00 88.62 80 HIS A C 1
ATOM 601 O O . HIS A 1 80 ? -1.332 9.311 -8.934 1.00 88.62 80 HIS A O 1
ATOM 607 N N . GLN A 1 81 ? -3.024 10.700 -8.454 1.00 88.25 81 GLN A N 1
ATOM 608 C CA . GLN A 1 81 ? -3.429 10.901 -9.851 1.00 88.25 81 GLN A CA 1
ATOM 609 C C . GLN A 1 81 ? -2.560 11.903 -10.621 1.00 88.25 81 GLN A C 1
ATOM 611 O O . GLN A 1 81 ? -2.288 11.701 -11.802 1.00 88.25 81 GLN A O 1
ATOM 616 N N . GLN A 1 82 ? -2.184 13.020 -9.993 1.00 91.00 82 GLN A N 1
ATOM 617 C CA . GLN A 1 82 ? -1.598 14.169 -10.699 1.00 91.00 82 GLN A CA 1
ATOM 618 C C . GLN A 1 82 ? -0.117 14.397 -10.369 1.00 91.00 82 GLN A C 1
ATOM 620 O O . GLN A 1 82 ? 0.568 15.133 -11.081 1.00 91.00 82 GLN A O 1
ATOM 625 N N . GLY A 1 83 ? 0.389 13.788 -9.295 1.00 90.44 83 GLY A N 1
ATOM 626 C CA . GLY A 1 83 ? 1.708 14.078 -8.738 1.00 90.44 83 GLY A CA 1
ATOM 627 C C . GLY A 1 83 ? 1.849 15.530 -8.262 1.00 90.44 83 GLY A C 1
ATOM 628 O O . GLY A 1 83 ? 0.887 16.289 -8.201 1.00 90.44 83 GLY A O 1
ATOM 629 N N . GLY A 1 84 ? 3.072 15.944 -7.924 1.00 92.62 84 GLY A N 1
ATOM 630 C CA . GLY A 1 84 ? 3.379 17.339 -7.575 1.00 92.62 84 GLY A CA 1
ATOM 631 C C . GLY A 1 84 ? 2.710 17.852 -6.291 1.00 92.62 84 GLY A C 1
ATOM 632 O O . GLY A 1 84 ? 2.304 17.084 -5.422 1.00 92.62 84 GLY A O 1
ATOM 633 N N . THR A 1 85 ? 2.631 19.177 -6.149 1.00 92.81 85 THR A N 1
ATOM 634 C CA . THR A 1 85 ? 1.950 19.821 -5.015 1.00 92.81 85 THR A CA 1
ATOM 635 C C . THR A 1 85 ? 0.452 19.858 -5.278 1.00 92.81 85 THR A C 1
ATOM 637 O O . THR A 1 85 ? 0.011 20.539 -6.201 1.00 92.81 85 THR A O 1
ATOM 640 N N . GLN A 1 86 ? -0.324 19.167 -4.445 1.00 92.25 86 GLN A N 1
ATOM 641 C CA . GLN A 1 86 ? -1.771 19.048 -4.605 1.00 92.25 86 GLN A CA 1
ATOM 642 C C . GLN A 1 86 ? -2.533 19.679 -3.445 1.00 92.25 86 GLN A C 1
ATOM 644 O O . GLN A 1 86 ? -2.059 19.716 -2.307 1.00 92.25 86 GLN A O 1
ATOM 649 N N . ALA A 1 87 ? -3.729 20.182 -3.745 1.00 88.38 87 ALA A N 1
ATOM 650 C CA . ALA A 1 87 ? -4.659 20.628 -2.720 1.00 88.38 87 ALA A CA 1
ATOM 651 C C . ALA A 1 87 ? -5.258 19.418 -1.994 1.00 88.38 87 ALA A C 1
ATOM 653 O O . ALA A 1 87 ? -5.475 18.358 -2.580 1.00 88.38 87 ALA A O 1
ATOM 654 N N . GLN A 1 88 ? -5.567 19.597 -0.713 1.00 84.94 88 GLN A N 1
ATOM 655 C CA . GLN A 1 88 ? -6.309 18.601 0.044 1.00 84.94 88 GLN A CA 1
ATOM 656 C C . GLN A 1 88 ? -7.762 18.588 -0.449 1.00 84.94 88 GLN A C 1
ATOM 658 O O . GLN A 1 88 ? -8.514 19.521 -0.171 1.00 84.94 88 GLN A O 1
ATOM 663 N N . ILE A 1 89 ? -8.144 17.544 -1.187 1.00 86.81 89 ILE A N 1
ATOM 664 C CA . ILE A 1 89 ? -9.509 17.397 -1.715 1.00 86.81 89 ILE A CA 1
ATOM 665 C C . ILE A 1 89 ? -10.480 16.784 -0.696 1.00 86.81 89 ILE A C 1
ATOM 667 O O . ILE A 1 89 ? -11.688 16.963 -0.820 1.00 86.81 89 ILE A O 1
ATOM 671 N N . ASP A 1 90 ? -9.955 16.103 0.327 1.00 88.00 90 ASP A N 1
ATOM 672 C CA . ASP A 1 90 ? -10.730 15.413 1.357 1.00 88.00 90 ASP A CA 1
ATOM 673 C C . ASP A 1 90 ? -10.088 15.592 2.746 1.00 88.00 90 ASP A C 1
ATOM 675 O O . ASP A 1 90 ? -8.863 15.594 2.896 1.00 88.00 90 ASP A O 1
ATOM 679 N N . ALA A 1 91 ? -10.920 15.755 3.775 1.00 89.75 91 ALA A N 1
ATOM 680 C CA . ALA A 1 91 ? -10.534 15.940 5.169 1.00 89.75 91 ALA A CA 1
ATOM 681 C C . ALA A 1 91 ? -10.077 14.651 5.887 1.00 89.75 91 ALA A C 1
ATOM 683 O O . ALA A 1 91 ? -9.699 14.742 7.057 1.00 89.75 91 ALA A O 1
ATOM 684 N N . ARG A 1 92 ? -10.086 13.485 5.220 1.00 90.31 92 ARG A N 1
ATOM 685 C CA . ARG A 1 92 ? -9.573 12.205 5.748 1.00 90.31 92 ARG A CA 1
ATOM 686 C C . ARG A 1 92 ? -8.166 12.321 6.356 1.00 90.31 92 ARG A C 1
ATOM 688 O O . ARG A 1 92 ? -7.289 13.023 5.844 1.00 90.31 92 ARG A O 1
ATOM 695 N N . VAL A 1 93 ? -7.961 11.615 7.471 1.00 90.44 93 VAL A N 1
ATOM 696 C CA . VAL A 1 93 ? -6.709 11.575 8.247 1.00 90.44 93 VAL A CA 1
ATOM 697 C C . VAL A 1 93 ? -6.426 10.137 8.652 1.00 90.44 93 VAL A C 1
ATOM 699 O O . VAL A 1 93 ? -7.224 9.559 9.386 1.00 90.44 93 VAL A O 1
ATOM 702 N N . ALA A 1 94 ? -5.274 9.599 8.235 1.00 88.69 94 ALA A N 1
ATOM 703 C CA . ALA A 1 94 ? -4.870 8.219 8.527 1.00 88.69 94 ALA A CA 1
ATOM 704 C C . ALA A 1 94 ? -5.981 7.199 8.215 1.00 88.69 94 ALA A C 1
ATOM 706 O O . ALA A 1 94 ? -6.202 6.257 8.977 1.00 88.69 94 ALA A O 1
ATOM 707 N N . ASP A 1 95 ? -6.703 7.439 7.121 1.00 90.75 95 ASP A N 1
ATOM 708 C CA . ASP A 1 95 ? -7.791 6.583 6.677 1.00 90.75 95 ASP A CA 1
ATOM 709 C C . ASP A 1 95 ? -7.236 5.309 6.029 1.00 90.75 95 ASP A C 1
ATOM 711 O O . ASP A 1 95 ? -6.155 5.325 5.438 1.00 90.75 95 ASP A O 1
ATOM 715 N N . LEU A 1 96 ? -7.976 4.201 6.128 1.00 89.19 96 LEU A N 1
ATOM 716 C CA . LEU A 1 96 ? -7.565 2.913 5.559 1.00 89.19 96 LEU A CA 1
ATOM 717 C C . LEU A 1 96 ? -7.388 2.969 4.036 1.00 89.19 96 LEU A C 1
ATOM 719 O O . LEU A 1 96 ? -6.568 2.231 3.500 1.00 89.19 96 LEU A O 1
ATOM 723 N N . SER A 1 97 ? -8.148 3.830 3.356 1.00 90.12 97 SER A N 1
ATOM 724 C CA . SER A 1 97 ? -8.066 4.021 1.903 1.00 90.12 97 SER A CA 1
ATOM 725 C C . SER A 1 97 ? -6.809 4.768 1.451 1.00 90.12 97 SER A C 1
ATOM 727 O O . SER A 1 97 ? -6.400 4.629 0.305 1.00 90.12 97 SER A O 1
ATOM 729 N N . ASP A 1 98 ? -6.157 5.508 2.350 1.00 91.69 98 ASP A N 1
ATOM 730 C CA . ASP A 1 98 ? -4.935 6.267 2.069 1.00 91.69 98 ASP A CA 1
ATOM 731 C C . ASP A 1 98 ? -3.672 5.478 2.475 1.00 91.69 98 ASP A C 1
ATOM 733 O O . ASP A 1 98 ? -2.704 6.036 3.011 1.00 91.69 98 ASP A O 1
ATOM 737 N N . ALA A 1 99 ? -3.700 4.158 2.280 1.00 93.56 99 ALA A N 1
ATOM 738 C CA . ALA A 1 99 ? -2.604 3.257 2.610 1.00 93.56 99 ALA A CA 1
ATOM 739 C C . ALA A 1 99 ? -1.649 3.044 1.431 1.00 93.56 99 ALA A C 1
ATOM 741 O O . ALA A 1 99 ? -2.068 2.971 0.279 1.00 93.56 99 ALA A O 1
ATOM 742 N N . VAL A 1 100 ? -0.367 2.873 1.740 1.00 94.25 100 VAL A N 1
ATOM 743 C CA . VAL A 1 100 ? 0.692 2.503 0.793 1.00 94.25 100 VAL A CA 1
ATOM 744 C C . VAL A 1 100 ? 1.379 1.244 1.295 1.00 94.25 100 VAL A C 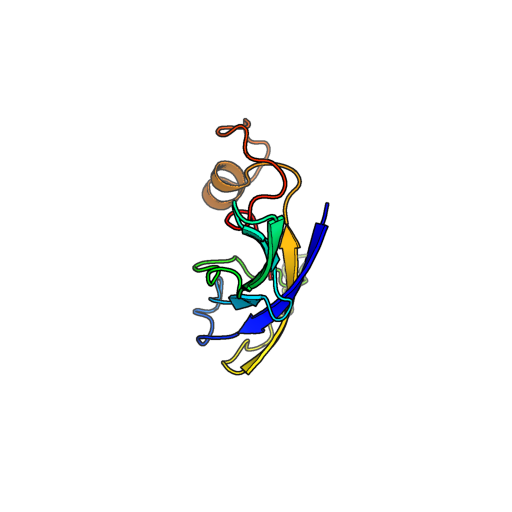1
ATOM 746 O O . VAL A 1 100 ? 1.639 1.139 2.497 1.0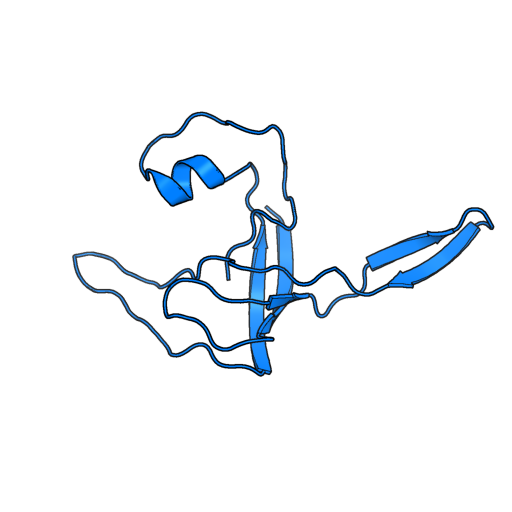0 94.25 100 VAL A O 1
ATOM 749 N N . TYR A 1 101 ? 1.631 0.302 0.387 1.00 93.38 101 TYR A N 1
ATOM 750 C CA . TYR A 1 101 ? 2.321 -0.959 0.661 1.00 93.38 101 TYR A CA 1
ATOM 751 C C . TYR A 1 101 ? 3.824 -0.851 0.394 1.00 93.38 101 TYR A C 1
ATOM 753 O O . TYR A 1 101 ? 4.196 -0.303 -0.671 1.00 93.38 101 TYR A O 1
#